Protein AF-A0A0S8JER6-F1 (afdb_monomer_lite)

Sequence (109 aa):
SGFDARCYGKIINLGSDRPVTVNHIAKLVLNAFDSDLKPINHPHRPFEVDVAYSDISRARSLLDFEPKADLETEVQKMVDWAKQKGPQELRHYPREDFEITKKVPKAWL

pLDDT: mean 90.84, std 7.04, range [62.94, 98.0]

Secondary structure (DSSP, 8-state):
----GGGTT-----S-SS---HHHHHHHHHHHTT----PPPPPPPTT--S------HHHHHHH-------HHHHHHHHHHHHHHH------PPPGGG-S--SS--GGG-

Foldseek 3Di:
DPDDPVCPPDDADDFAQDWDDPQVLVVLLCVLVVHPDDDDDDPDQPPDDRTDDDPHVVVCVRVVDDPPDDSSVVSNVVNVVDVVVDDDDDDQDPPVPDPDPPRPGPVND

Radius of gyration: 19.03 Å; chains: 1; bounding box: 42×25×49 Å

Structure (mmCIF, N/CA/C/O backbone):
data_AF-A0A0S8JER6-F1
#
_entry.id   AF-A0A0S8JER6-F1
#
loop_
_atom_site.group_PDB
_atom_site.id
_atom_site.type_symbol
_atom_site.label_atom_id
_atom_site.label_alt_id
_atom_site.label_comp_id
_atom_site.label_asym_id
_atom_site.label_entity_id
_atom_site.label_seq_id
_atom_site.pdbx_PDB_ins_code
_atom_site.Cartn_x
_atom_site.Cartn_y
_atom_site.Cartn_z
_atom_site.occupancy
_atom_site.B_iso_or_equiv
_atom_site.auth_seq_id
_atom_site.auth_comp_id
_atom_site.auth_asym_id
_atom_site.auth_atom_id
_atom_site.pdbx_PDB_model_num
ATOM 1 N N . SER A 1 1 ? 8.553 -14.143 -27.272 1.00 62.94 1 SER A N 1
ATOM 2 C CA . SER A 1 1 ? 9.496 -14.673 -26.263 1.00 62.94 1 SER A CA 1
ATOM 3 C C . SER A 1 1 ? 9.506 -13.720 -25.075 1.00 62.94 1 SER A C 1
ATOM 5 O O . SER A 1 1 ? 9.277 -12.539 -25.280 1.00 62.94 1 SER A O 1
ATOM 7 N N . GLY A 1 2 ? 9.721 -14.204 -23.847 1.00 79.44 2 GLY A N 1
ATOM 8 C CA . GLY A 1 2 ? 9.784 -13.360 -22.637 1.00 79.44 2 GLY A CA 1
ATOM 9 C C . GLY A 1 2 ? 11.173 -12.776 -22.331 1.00 79.44 2 GLY A C 1
ATOM 10 O O . GLY A 1 2 ? 11.394 -12.302 -21.225 1.00 79.44 2 GLY A O 1
ATOM 11 N N . PHE A 1 3 ? 12.120 -12.858 -23.273 1.00 87.00 3 PHE A N 1
ATOM 12 C CA . PHE A 1 3 ? 13.498 -12.395 -23.098 1.00 87.00 3 PHE A CA 1
ATOM 13 C C . PHE A 1 3 ? 13.740 -11.129 -23.917 1.00 87.00 3 PHE A C 1
ATOM 15 O O . PHE A 1 3 ? 13.604 -11.157 -25.140 1.00 87.00 3 PHE A O 1
ATOM 22 N N . ASP A 1 4 ? 14.148 -10.057 -23.239 1.00 91.69 4 ASP A N 1
ATOM 23 C CA . ASP A 1 4 ? 14.539 -8.787 -23.844 1.00 91.69 4 ASP A CA 1
ATOM 24 C C . ASP A 1 4 ? 15.921 -8.367 -23.322 1.00 91.69 4 ASP A C 1
ATOM 26 O O . ASP A 1 4 ? 16.111 -8.120 -22.128 1.00 91.69 4 ASP A O 1
ATOM 30 N N . ALA A 1 5 ? 16.900 -8.281 -24.225 1.00 94.88 5 ALA A N 1
ATOM 31 C CA . ALA A 1 5 ? 18.270 -7.897 -23.891 1.00 94.88 5 ALA A CA 1
ATOM 32 C C . ALA A 1 5 ? 18.365 -6.485 -23.282 1.00 94.88 5 ALA A C 1
ATOM 34 O O . ALA A 1 5 ? 19.270 -6.225 -22.490 1.00 94.88 5 ALA A O 1
ATOM 35 N N . ARG A 1 6 ? 17.417 -5.586 -23.588 1.00 94.81 6 ARG A N 1
ATOM 36 C CA . ARG A 1 6 ? 17.361 -4.223 -23.029 1.00 94.81 6 ARG A CA 1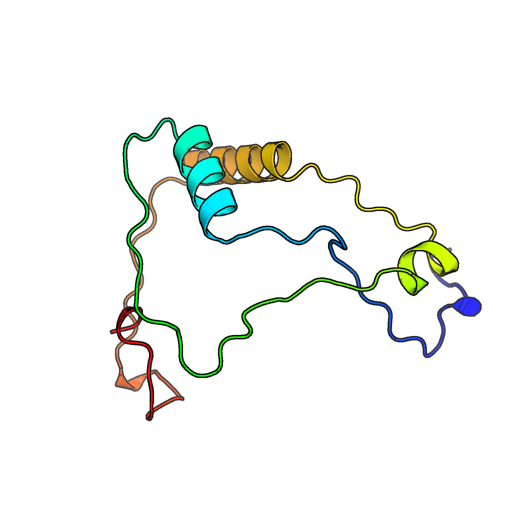
ATOM 37 C C . ARG A 1 6 ? 17.138 -4.231 -21.514 1.00 94.81 6 ARG A C 1
ATOM 39 O O . ARG A 1 6 ? 17.565 -3.305 -20.823 1.00 94.81 6 ARG A O 1
ATOM 46 N N . CYS A 1 7 ? 16.502 -5.281 -20.993 1.00 94.88 7 CYS A N 1
ATOM 47 C CA . CYS A 1 7 ? 16.204 -5.450 -19.572 1.00 94.88 7 CYS A CA 1
ATOM 48 C C . CYS A 1 7 ? 17.335 -6.135 -18.788 1.00 94.88 7 CYS A C 1
ATOM 50 O O . CYS A 1 7 ? 17.312 -6.121 -17.556 1.00 94.88 7 CYS A O 1
ATOM 52 N N . TYR A 1 8 ? 18.329 -6.726 -19.460 1.00 95.31 8 TYR A N 1
ATOM 53 C CA . TYR A 1 8 ? 19.390 -7.485 -18.797 1.00 95.31 8 TYR A CA 1
ATOM 54 C C . TYR A 1 8 ? 20.201 -6.608 -17.826 1.00 95.31 8 TYR A C 1
ATOM 56 O O . TYR A 1 8 ? 20.684 -5.530 -18.182 1.00 95.31 8 TYR A O 1
ATOM 64 N N . GLY A 1 9 ? 20.331 -7.064 -16.575 1.00 95.62 9 GLY A N 1
ATOM 65 C CA . GLY A 1 9 ? 21.058 -6.352 -15.516 1.00 95.62 9 GLY A CA 1
ATOM 66 C C . GLY A 1 9 ? 20.401 -5.051 -15.034 1.00 95.62 9 GLY A C 1
ATOM 67 O O . GLY A 1 9 ? 21.058 -4.248 -14.371 1.00 95.62 9 GLY A O 1
ATOM 68 N N . LYS A 1 10 ? 19.130 -4.795 -15.374 1.00 95.88 10 LYS A N 1
ATOM 69 C CA . LYS A 1 10 ? 18.404 -3.593 -14.940 1.00 95.88 10 LYS A CA 1
ATOM 70 C C . LYS A 1 10 ? 17.547 -3.877 -13.707 1.00 95.88 10 LYS A C 1
ATOM 72 O O . LYS A 1 10 ? 16.818 -4.859 -13.661 1.00 95.88 10 LYS A O 1
ATOM 77 N N . ILE A 1 11 ? 17.580 -2.962 -12.740 1.00 96.56 11 ILE A N 1
ATOM 78 C CA . ILE A 1 11 ? 16.624 -2.927 -11.622 1.00 96.56 11 ILE A CA 1
ATOM 79 C C . ILE A 1 11 ? 15.388 -2.169 -12.101 1.00 96.56 11 ILE A C 1
ATOM 81 O O . ILE A 1 11 ? 15.526 -1.033 -12.548 1.00 96.56 11 ILE A O 1
ATOM 85 N N . ILE A 1 12 ? 14.201 -2.763 -12.048 1.00 96.12 12 ILE A N 1
ATOM 86 C CA . ILE A 1 12 ? 12.967 -2.139 -12.541 1.00 96.12 12 ILE A CA 1
ATOM 87 C C . ILE A 1 12 ? 11.953 -2.120 -11.399 1.00 96.12 12 ILE A C 1
ATOM 89 O O . ILE A 1 12 ? 11.585 -3.174 -10.890 1.00 96.12 12 ILE A O 1
ATOM 93 N N . ASN A 1 13 ? 11.504 -0.928 -11.007 1.00 96.12 13 ASN A N 1
ATOM 94 C CA . ASN A 1 13 ? 10.430 -0.792 -10.030 1.00 96.12 13 ASN A CA 1
ATOM 95 C C . ASN A 1 13 ? 9.093 -1.105 -10.702 1.00 96.12 13 ASN A C 1
ATOM 97 O O . ASN A 1 13 ? 8.795 -0.567 -11.771 1.00 96.12 13 ASN A O 1
ATOM 101 N N . LEU A 1 14 ? 8.284 -1.937 -10.053 1.00 93.62 14 LEU A N 1
ATOM 102 C CA . LEU A 1 14 ? 6.906 -2.213 -10.437 1.00 93.62 14 LEU A CA 1
ATOM 103 C C . LEU A 1 14 ? 6.003 -1.746 -9.303 1.00 93.62 14 LEU A C 1
ATOM 105 O O . LEU A 1 14 ? 6.188 -2.141 -8.155 1.00 93.62 14 LEU A O 1
ATOM 109 N N . GLY A 1 15 ? 5.038 -0.899 -9.626 1.00 90.94 15 GLY A N 1
ATOM 110 C CA . GLY A 1 15 ? 4.158 -0.311 -8.634 1.00 90.94 15 GLY A CA 1
ATOM 111 C C . GLY A 1 15 ? 3.351 0.836 -9.216 1.00 90.94 15 GLY A C 1
ATOM 112 O O . GLY A 1 15 ? 3.267 1.002 -10.433 1.00 90.94 15 GLY A O 1
ATOM 113 N N . SER A 1 16 ? 2.768 1.622 -8.319 1.00 88.31 16 SER A N 1
ATOM 114 C CA . SER A 1 16 ? 2.051 2.848 -8.652 1.00 88.31 16 SER A CA 1
ATOM 115 C C . SER A 1 16 ? 2.972 4.057 -8.489 1.00 88.31 16 SER A C 1
ATOM 117 O O . SER A 1 16 ? 3.693 4.170 -7.492 1.00 88.31 16 SER A O 1
ATOM 119 N N . ASP A 1 17 ? 2.913 4.974 -9.449 1.00 89.38 17 ASP A N 1
ATOM 120 C CA . ASP A 1 17 ? 3.464 6.329 -9.351 1.00 89.38 17 ASP A CA 1
ATOM 121 C C . ASP A 1 17 ? 2.455 7.331 -8.765 1.00 89.38 17 ASP A C 1
ATOM 123 O O . ASP A 1 17 ? 2.772 8.506 -8.588 1.00 89.38 17 ASP A O 1
ATOM 127 N N . ARG A 1 18 ? 1.243 6.871 -8.430 1.00 90.31 18 ARG A N 1
ATOM 128 C CA . ARG A 1 18 ? 0.200 7.668 -7.781 1.00 90.31 18 ARG A CA 1
ATOM 129 C C . ARG A 1 18 ? 0.225 7.418 -6.272 1.00 90.31 18 ARG A C 1
ATOM 131 O O . ARG A 1 18 ? -0.178 6.331 -5.846 1.00 90.31 18 ARG A O 1
ATOM 138 N N . PRO A 1 19 ? 0.691 8.380 -5.457 1.00 91.75 19 PRO A N 1
ATOM 139 C CA . PRO A 1 19 ? 0.669 8.249 -4.007 1.00 91.75 19 PRO A CA 1
ATOM 140 C C . PRO A 1 19 ? -0.765 8.341 -3.475 1.00 91.75 19 PRO A C 1
ATOM 142 O O . PRO A 1 19 ? -1.562 9.161 -3.931 1.00 91.75 19 PRO A O 1
ATOM 145 N N . VAL A 1 20 ? -1.080 7.523 -2.471 1.00 94.19 20 VAL A N 1
ATOM 146 C CA . VAL A 1 20 ? -2.398 7.477 -1.826 1.00 94.19 20 VAL A CA 1
ATOM 147 C C . VAL A 1 20 ? -2.221 7.395 -0.315 1.00 94.19 20 VAL A C 1
ATOM 149 O O . VAL A 1 20 ? -1.332 6.711 0.182 1.00 94.19 20 VAL A O 1
ATOM 152 N N . THR A 1 21 ? -3.064 8.108 0.434 1.00 95.25 21 THR A N 1
ATOM 153 C CA . THR A 1 21 ? -2.991 8.111 1.902 1.00 95.25 21 THR A CA 1
ATOM 154 C C . THR A 1 21 ? -3.680 6.888 2.509 1.00 95.25 21 THR A C 1
ATOM 156 O O . THR A 1 21 ? -4.704 6.426 2.006 1.00 95.25 21 THR A O 1
ATOM 159 N N . VAL A 1 22 ? -3.194 6.430 3.667 1.00 94.62 22 VAL A N 1
ATOM 160 C CA . VAL A 1 22 ? -3.839 5.358 4.451 1.00 94.62 22 VAL A CA 1
ATOM 161 C C . VAL A 1 22 ? -5.293 5.708 4.799 1.00 94.62 22 VAL A C 1
ATOM 163 O O . VAL A 1 22 ? -6.170 4.855 4.720 1.00 94.62 22 VAL A O 1
ATOM 166 N N . ASN A 1 23 ? -5.581 6.980 5.100 1.00 95.44 23 ASN A N 1
ATOM 167 C CA . ASN A 1 23 ? -6.942 7.446 5.391 1.00 95.44 23 ASN A CA 1
ATOM 168 C C . ASN A 1 23 ? -7.888 7.328 4.193 1.00 95.44 23 ASN A C 1
ATOM 170 O O . ASN A 1 23 ? -9.075 7.064 4.376 1.00 95.44 23 ASN A O 1
ATOM 174 N N . HIS A 1 24 ? -7.390 7.548 2.975 1.00 96.00 24 HIS A N 1
ATOM 175 C CA . HIS A 1 24 ? -8.191 7.357 1.772 1.00 96.00 24 HIS A CA 1
ATOM 176 C C . HIS A 1 24 ? -8.496 5.870 1.560 1.00 96.00 24 HIS A C 1
ATOM 178 O O . HIS A 1 24 ? -9.661 5.518 1.409 1.00 96.00 24 HIS A O 1
ATOM 184 N N . ILE A 1 25 ? -7.490 4.995 1.677 1.00 96.38 25 ILE A N 1
ATOM 185 C CA . ILE A 1 25 ? -7.678 3.538 1.572 1.00 96.38 25 ILE A CA 1
ATOM 186 C C . ILE A 1 25 ? -8.675 3.036 2.627 1.00 96.38 25 ILE A C 1
ATOM 188 O O . ILE A 1 25 ? -9.591 2.290 2.296 1.00 96.38 25 ILE A O 1
ATOM 192 N N . ALA A 1 26 ? -8.557 3.488 3.879 1.00 97.06 26 ALA A N 1
ATOM 193 C CA . ALA A 1 26 ? -9.479 3.103 4.947 1.00 97.06 26 ALA A CA 1
ATOM 194 C C . ALA A 1 26 ? -10.936 3.478 4.621 1.00 97.06 26 ALA A C 1
ATOM 196 O O . ALA A 1 26 ? -11.837 2.672 4.838 1.00 97.06 26 ALA A O 1
ATOM 197 N N . LYS A 1 27 ? -11.171 4.667 4.047 1.00 96.88 27 LYS A N 1
ATOM 198 C CA . LYS A 1 27 ? -12.505 5.082 3.581 1.00 96.88 27 LYS A CA 1
ATOM 199 C C . LYS A 1 27 ? -13.015 4.210 2.433 1.00 96.88 27 LYS A C 1
ATOM 201 O O . LYS A 1 27 ? -14.175 3.822 2.464 1.00 96.88 27 LYS A O 1
ATOM 206 N N . LEU A 1 28 ? -12.167 3.884 1.452 1.00 97.44 28 LEU A N 1
ATOM 207 C CA . LEU A 1 28 ? -12.552 3.003 0.343 1.00 97.44 28 LEU A CA 1
ATOM 208 C C . LEU A 1 28 ? -12.999 1.628 0.846 1.00 97.44 28 LEU A C 1
ATOM 210 O O . LEU A 1 28 ? -14.033 1.126 0.416 1.00 97.44 28 LEU A O 1
ATOM 214 N N . VAL A 1 29 ? -12.260 1.054 1.797 1.00 97.81 29 VAL A N 1
ATOM 215 C CA . VAL A 1 29 ? -12.602 -0.239 2.402 1.00 97.81 29 VAL A CA 1
ATOM 216 C C . VAL A 1 29 ? -13.925 -0.160 3.167 1.00 97.81 29 VAL A C 1
ATOM 218 O O . VAL A 1 29 ? -14.787 -1.008 2.958 1.00 97.81 29 VAL A O 1
ATOM 221 N N . LEU A 1 30 ? -14.121 0.858 4.014 1.00 97.56 30 LEU A N 1
ATOM 222 C CA . LEU A 1 30 ? -15.373 1.046 4.761 1.00 97.56 30 LEU A CA 1
ATOM 223 C C . LEU A 1 30 ? -16.583 1.173 3.829 1.00 97.56 30 LEU A C 1
ATOM 225 O O . LEU A 1 30 ? -17.588 0.497 4.041 1.00 97.56 30 LEU A O 1
ATOM 229 N N . ASN A 1 31 ? -16.451 1.963 2.762 1.00 96.94 31 ASN A N 1
ATOM 230 C CA . ASN A 1 31 ? -17.501 2.132 1.760 1.00 96.94 31 ASN A CA 1
ATOM 231 C C . ASN A 1 31 ? -17.804 0.815 1.025 1.00 96.94 31 ASN A C 1
ATOM 233 O O . ASN A 1 31 ? -18.965 0.456 0.869 1.00 96.94 31 ASN A O 1
ATOM 237 N N . ALA A 1 32 ? -16.780 0.062 0.609 1.00 97.25 32 ALA A N 1
ATOM 238 C CA . ALA A 1 32 ? -16.950 -1.219 -0.088 1.00 97.25 32 ALA A CA 1
ATOM 239 C C . ALA A 1 32 ? -17.607 -2.308 0.791 1.00 97.25 32 ALA A C 1
ATOM 241 O O . ALA A 1 32 ? -18.250 -3.244 0.291 1.00 97.25 32 ALA A O 1
ATOM 242 N N . PHE A 1 33 ? -17.459 -2.197 2.114 1.00 96.88 33 PHE A N 1
ATOM 243 C CA . PHE A 1 33 ? -18.150 -3.034 3.095 1.00 96.88 33 PHE A CA 1
ATOM 244 C C . PHE A 1 33 ? -19.526 -2.505 3.520 1.00 96.88 33 PHE A C 1
ATOM 246 O O . PHE A 1 33 ? -20.198 -3.225 4.252 1.00 96.88 33 PHE A O 1
ATOM 253 N N . ASP A 1 34 ? -19.948 -1.326 3.054 1.00 96.12 34 ASP A N 1
ATOM 254 C CA . ASP A 1 34 ? -21.164 -0.638 3.512 1.00 96.12 34 ASP A CA 1
ATOM 255 C C . ASP A 1 34 ? -21.181 -0.472 5.045 1.00 96.12 34 ASP A C 1
ATOM 257 O O . ASP A 1 34 ? -22.093 -0.899 5.751 1.00 96.12 34 ASP A O 1
ATOM 261 N N . SER A 1 35 ? -20.076 0.053 5.587 1.00 96.31 35 SER A N 1
ATOM 262 C CA . SER A 1 35 ? -19.827 0.137 7.025 1.00 96.31 35 SER A CA 1
ATOM 263 C C . SER A 1 35 ? -19.746 1.579 7.520 1.00 96.31 35 SER A C 1
ATOM 265 O O . SER A 1 35 ? -18.931 2.362 7.036 1.00 96.31 35 SER A O 1
ATOM 267 N N . ASP A 1 36 ? -20.489 1.886 8.587 1.00 96.00 36 ASP A N 1
ATOM 268 C CA . ASP A 1 36 ? -20.445 3.181 9.288 1.00 96.00 36 ASP A CA 1
ATOM 269 C C . ASP A 1 36 ? -19.322 3.286 10.342 1.00 96.00 36 ASP A C 1
ATOM 271 O O . ASP A 1 36 ? -19.269 4.227 11.145 1.00 96.00 36 ASP A O 1
ATOM 275 N N . LEU A 1 37 ? -18.415 2.305 10.386 1.00 96.56 37 LEU A N 1
ATOM 276 C CA . LEU A 1 37 ? -17.267 2.336 11.288 1.00 96.56 37 LEU A CA 1
ATOM 277 C C . LEU A 1 37 ? -16.311 3.483 10.936 1.00 96.56 37 LEU A C 1
ATOM 279 O O . LEU A 1 37 ? -16.286 4.012 9.826 1.00 96.56 37 LEU A O 1
ATOM 283 N N . LYS A 1 38 ? -15.484 3.872 11.909 1.00 95.00 38 LYS A N 1
ATOM 284 C CA . LYS A 1 38 ? -14.496 4.943 11.742 1.00 95.00 38 LYS A CA 1
ATOM 285 C C . LYS A 1 38 ? -13.082 4.398 11.918 1.00 95.00 38 LYS A C 1
ATOM 287 O O . LYS A 1 38 ? -12.863 3.621 12.849 1.00 95.00 38 LYS A O 1
ATOM 292 N N . PRO A 1 39 ? -12.111 4.823 11.086 1.00 94.12 39 PRO A N 1
ATOM 293 C CA . PRO A 1 39 ? -10.715 4.460 11.289 1.00 94.12 39 PRO A CA 1
ATOM 294 C C . PRO A 1 39 ? -10.230 4.932 12.664 1.00 94.12 39 PRO A C 1
ATOM 296 O O . PRO A 1 39 ? -10.479 6.075 13.057 1.00 94.12 39 PRO A O 1
ATOM 299 N N . ILE A 1 40 ? -9.523 4.062 13.383 1.00 92.25 40 ILE A N 1
ATOM 300 C CA . ILE A 1 40 ? -8.873 4.399 14.651 1.00 92.25 40 ILE A CA 1
ATOM 301 C C . ILE A 1 40 ? -7.403 4.700 14.362 1.00 92.25 40 ILE A C 1
ATOM 303 O O . ILE A 1 40 ? -6.675 3.861 13.833 1.00 92.25 40 ILE A O 1
ATOM 307 N N . ASN A 1 41 ? -6.958 5.905 14.718 1.00 90.75 41 ASN A N 1
ATOM 308 C CA . ASN A 1 41 ? -5.566 6.305 14.544 1.00 90.75 41 ASN A CA 1
ATOM 309 C C . ASN A 1 41 ? -4.713 5.782 15.699 1.00 90.75 41 ASN A C 1
ATOM 311 O O . ASN A 1 41 ? -4.940 6.123 16.861 1.00 90.75 41 ASN A O 1
ATOM 315 N N . HIS A 1 42 ? -3.694 4.998 15.364 1.00 88.25 42 HIS A N 1
ATOM 316 C CA . HIS A 1 42 ? -2.672 4.562 16.307 1.00 88.25 42 HIS A CA 1
ATOM 317 C C . HIS A 1 42 ? -1.443 5.483 16.260 1.00 88.25 42 HIS A C 1
ATOM 319 O O . HIS A 1 42 ? -1.233 6.181 15.265 1.00 88.25 42 HIS A O 1
ATOM 325 N N . PRO A 1 43 ? -0.607 5.491 17.317 1.00 88.06 43 PRO A N 1
ATOM 326 C CA . PRO A 1 43 ? 0.679 6.175 17.281 1.00 88.06 43 PRO A CA 1
ATOM 327 C C . PRO A 1 43 ? 1.539 5.711 16.101 1.00 88.06 43 PRO A C 1
ATOM 329 O O . PRO A 1 43 ? 1.469 4.549 15.695 1.00 88.06 43 PRO A O 1
ATOM 332 N N . HIS A 1 44 ? 2.381 6.615 15.596 1.00 86.81 44 HIS A N 1
ATOM 333 C CA . HIS A 1 44 ? 3.320 6.329 14.509 1.00 86.81 44 HIS A CA 1
ATOM 334 C C . HIS A 1 44 ? 4.176 5.094 14.824 1.00 86.81 44 HIS A C 1
ATOM 336 O O . HIS A 1 44 ? 4.650 4.921 15.955 1.00 86.81 44 HIS A O 1
ATOM 342 N N . ARG A 1 45 ? 4.339 4.208 13.833 1.00 86.94 45 ARG A N 1
ATOM 343 C CA . ARG A 1 45 ? 5.137 2.990 13.995 1.00 86.94 45 ARG A CA 1
ATOM 344 C C . ARG A 1 45 ? 6.624 3.352 13.922 1.00 86.94 45 ARG A C 1
ATOM 346 O O . ARG A 1 45 ? 7.040 4.001 12.966 1.00 86.94 45 ARG A O 1
ATOM 353 N N . PRO A 1 46 ? 7.451 2.925 14.894 1.00 85.81 46 PRO A N 1
ATOM 354 C CA . PRO A 1 46 ? 8.883 3.188 14.847 1.00 85.81 46 PRO A CA 1
ATOM 355 C C . PRO A 1 46 ? 9.490 2.726 13.520 1.00 85.81 46 PRO A C 1
ATOM 357 O O . PRO A 1 46 ? 9.284 1.582 13.127 1.00 85.81 46 PRO A O 1
ATOM 360 N N . PHE A 1 47 ? 10.269 3.604 12.883 1.00 85.69 47 PHE A N 1
ATOM 361 C CA . PHE A 1 47 ? 10.965 3.349 11.612 1.00 85.69 47 PHE A CA 1
ATOM 362 C C . PHE A 1 47 ? 10.063 3.185 10.376 1.00 85.69 47 PHE A C 1
ATOM 364 O O . PHE A 1 47 ? 10.541 2.731 9.340 1.00 85.69 47 PHE A O 1
ATOM 371 N N . GLU A 1 48 ? 8.790 3.578 10.457 1.00 88.69 48 GLU A N 1
ATOM 372 C CA . GLU A 1 48 ? 7.911 3.600 9.287 1.00 88.69 48 GLU A CA 1
ATOM 373 C C . GLU A 1 48 ? 8.295 4.723 8.314 1.00 88.69 48 GLU A C 1
ATOM 375 O O . GLU A 1 48 ? 8.642 5.830 8.731 1.00 88.69 48 GLU A O 1
ATOM 380 N N . VAL A 1 49 ? 8.205 4.438 7.015 1.00 90.19 49 VAL A N 1
ATOM 381 C CA . VAL A 1 49 ? 8.363 5.432 5.949 1.00 90.19 49 VAL A CA 1
ATOM 382 C C . VAL A 1 49 ? 7.019 6.117 5.703 1.00 90.19 49 VAL A C 1
ATOM 384 O O . VAL A 1 49 ? 6.031 5.448 5.415 1.00 90.19 49 VAL A O 1
ATOM 387 N N . ASP A 1 50 ? 6.985 7.448 5.763 1.00 89.31 50 ASP A N 1
ATOM 388 C CA . ASP A 1 50 ? 5.733 8.206 5.616 1.00 89.31 50 ASP A CA 1
ATOM 389 C C . ASP A 1 50 ? 5.230 8.276 4.165 1.00 89.31 50 ASP A C 1
ATOM 391 O O . ASP A 1 50 ? 4.024 8.301 3.916 1.00 89.31 50 ASP A O 1
ATOM 395 N N . VAL A 1 51 ? 6.148 8.324 3.194 1.00 90.94 51 VAL A N 1
ATOM 396 C CA . VAL A 1 51 ? 5.830 8.449 1.766 1.00 90.94 51 VAL A CA 1
ATOM 397 C C . VAL A 1 51 ? 6.612 7.412 0.975 1.00 90.94 51 VAL A C 1
ATOM 399 O O . VAL A 1 51 ? 7.838 7.467 0.901 1.00 90.94 51 VAL A O 1
ATOM 402 N N . ALA A 1 52 ? 5.887 6.494 0.341 1.00 90.06 52 ALA A N 1
ATOM 403 C CA . ALA A 1 52 ? 6.444 5.486 -0.547 1.00 90.06 52 ALA A CA 1
ATOM 404 C C . ALA A 1 52 ? 5.625 5.428 -1.843 1.00 90.06 52 ALA A C 1
ATOM 406 O O . ALA A 1 52 ? 4.429 5.147 -1.824 1.00 90.06 52 ALA A O 1
ATOM 407 N N . TYR A 1 53 ? 6.274 5.703 -2.971 1.00 91.38 53 TYR A N 1
ATOM 408 C CA . TYR A 1 53 ? 5.731 5.513 -4.316 1.00 91.38 53 TYR A CA 1
ATOM 409 C C . TYR A 1 53 ? 6.856 5.070 -5.255 1.00 91.38 53 TYR A C 1
ATOM 411 O O . TYR A 1 53 ? 8.038 5.221 -4.940 1.00 91.38 53 TYR A O 1
ATOM 419 N N . SER A 1 54 ? 6.496 4.480 -6.392 1.00 92.81 54 SER A N 1
ATOM 420 C CA . SER A 1 54 ? 7.471 3.936 -7.339 1.00 92.81 54 SER A CA 1
ATOM 421 C C . SER A 1 54 ? 7.763 4.930 -8.458 1.00 92.81 54 SER A C 1
ATOM 423 O O . SER A 1 54 ? 6.848 5.353 -9.158 1.00 92.81 54 SER A O 1
ATOM 425 N N . ASP A 1 55 ? 9.039 5.240 -8.700 1.00 95.06 55 ASP A N 1
ATOM 426 C CA . ASP A 1 55 ? 9.449 5.740 -10.017 1.00 95.06 55 ASP A CA 1
ATOM 427 C C . ASP A 1 55 ? 9.429 4.570 -11.007 1.00 95.06 55 ASP A C 1
ATOM 429 O O . ASP A 1 55 ? 10.262 3.661 -10.930 1.00 95.06 55 ASP A O 1
ATOM 433 N N . ILE A 1 56 ? 8.460 4.604 -11.922 1.00 96.06 56 ILE A N 1
ATOM 434 C CA . ILE A 1 56 ? 8.215 3.574 -12.939 1.00 96.06 56 ILE A CA 1
ATOM 435 C C . ILE A 1 56 ? 8.672 3.989 -14.346 1.00 96.06 56 ILE A C 1
ATOM 437 O O . ILE A 1 56 ? 8.332 3.323 -15.324 1.00 96.06 56 ILE A O 1
ATOM 441 N N . SER A 1 57 ? 9.473 5.051 -14.481 1.00 96.19 57 SER A N 1
ATOM 442 C CA . SER A 1 57 ? 10.011 5.518 -15.773 1.00 96.19 57 SER A CA 1
ATOM 443 C C . SER A 1 57 ? 10.716 4.405 -16.560 1.00 96.19 57 SER A C 1
ATOM 445 O O . SER A 1 57 ? 10.549 4.260 -17.776 1.00 96.19 57 SER A O 1
ATOM 447 N N . ARG A 1 58 ? 11.467 3.551 -15.858 1.00 96.06 58 ARG A N 1
ATOM 448 C CA . ARG A 1 58 ? 12.154 2.404 -16.461 1.00 96.06 58 ARG A CA 1
ATOM 449 C C . ARG A 1 58 ? 11.197 1.284 -16.871 1.00 96.06 58 ARG A C 1
ATOM 451 O O . ARG A 1 58 ? 11.423 0.654 -17.897 1.00 96.06 58 ARG A O 1
ATOM 458 N N . ALA A 1 59 ? 10.137 1.044 -16.102 1.00 96.44 59 ALA A N 1
ATOM 459 C CA . ALA A 1 59 ? 9.127 0.049 -16.457 1.00 96.44 59 ALA A CA 1
ATOM 460 C C . ALA A 1 59 ? 8.352 0.485 -17.710 1.00 96.44 59 ALA A C 1
ATOM 462 O O . ALA A 1 59 ? 8.213 -0.304 -18.640 1.00 96.44 59 ALA A O 1
ATOM 463 N N . ARG A 1 60 ? 7.949 1.761 -17.781 1.00 95.81 60 ARG A N 1
ATOM 464 C CA . ARG A 1 60 ? 7.310 2.352 -18.968 1.00 95.81 60 ARG A CA 1
ATOM 465 C C . ARG A 1 60 ? 8.181 2.221 -20.216 1.00 95.81 60 ARG A C 1
ATOM 467 O O . ARG A 1 60 ? 7.706 1.776 -21.246 1.00 95.81 60 ARG A O 1
ATOM 474 N N . SER A 1 61 ? 9.461 2.578 -20.116 1.00 95.88 61 SER A N 1
ATOM 475 C CA . SER A 1 61 ? 10.363 2.603 -21.279 1.00 95.88 61 SER A CA 1
ATOM 476 C C . SER A 1 61 ? 10.845 1.230 -21.752 1.00 95.88 61 SER A C 1
ATOM 478 O O . SER A 1 61 ? 11.087 1.057 -22.944 1.00 95.88 61 SER A O 1
ATOM 480 N N . LEU A 1 62 ? 11.049 0.272 -20.841 1.00 96.12 62 LEU A N 1
ATOM 481 C CA . LEU A 1 62 ? 11.608 -1.037 -21.197 1.00 96.12 62 LEU A CA 1
ATOM 482 C C . LEU A 1 62 ? 10.548 -2.118 -21.397 1.00 96.12 62 LEU A C 1
ATOM 484 O O . LEU A 1 62 ? 10.785 -3.043 -22.167 1.00 96.12 62 LEU A O 1
ATOM 488 N N . LEU A 1 63 ? 9.421 -2.026 -20.689 1.00 94.25 63 LEU A N 1
ATOM 489 C CA . LEU A 1 63 ? 8.397 -3.073 -20.647 1.00 94.25 63 LEU A CA 1
ATOM 490 C C . LEU A 1 63 ? 7.057 -2.625 -21.241 1.00 94.25 63 LEU A C 1
ATOM 492 O O . LEU A 1 63 ? 6.103 -3.398 -21.182 1.00 94.25 63 LEU A O 1
ATOM 496 N N . ASP A 1 64 ? 6.957 -1.381 -21.724 1.00 93.94 64 ASP A N 1
ATOM 497 C CA . ASP A 1 64 ? 5.688 -0.741 -22.101 1.00 93.94 64 ASP A CA 1
ATOM 498 C C . ASP A 1 64 ? 4.623 -0.877 -20.988 1.00 93.94 64 ASP A C 1
ATOM 500 O O . ASP A 1 64 ? 3.424 -1.037 -21.230 1.00 93.94 64 ASP A O 1
ATOM 504 N N . PHE A 1 65 ? 5.085 -0.867 -19.731 1.00 94.38 65 PHE A N 1
ATOM 505 C CA . PHE A 1 65 ? 4.245 -1.048 -18.554 1.00 94.38 65 PHE A CA 1
ATOM 506 C C . PHE A 1 65 ? 3.502 0.243 -18.219 1.00 94.38 65 PHE A C 1
ATOM 508 O O . PHE A 1 65 ? 4.124 1.288 -18.056 1.00 94.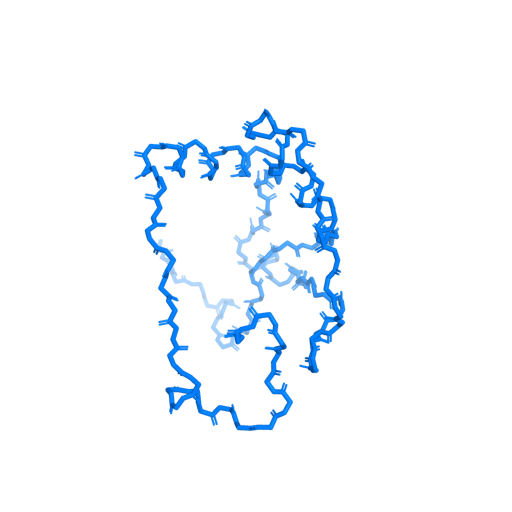38 65 PHE A O 1
ATOM 515 N N . GLU A 1 66 ? 2.194 0.136 -17.999 1.00 93.38 66 GLU A N 1
ATOM 516 C CA . GLU A 1 66 ? 1.373 1.195 -17.415 1.00 93.38 66 GLU A CA 1
ATOM 517 C C . GLU A 1 66 ? 0.457 0.584 -16.342 1.00 93.38 66 GLU A C 1
ATOM 519 O O . GLU A 1 66 ? -0.178 -0.446 -16.612 1.00 93.38 66 GLU A O 1
ATOM 524 N N . PRO A 1 67 ? 0.350 1.179 -15.138 1.00 90.50 67 PRO A N 1
ATOM 525 C CA . PRO A 1 67 ? -0.656 0.790 -14.161 1.00 90.50 67 PRO A CA 1
ATOM 526 C C . PRO A 1 67 ? -2.065 0.978 -14.739 1.00 90.50 67 PRO A C 1
ATOM 528 O O . PRO A 1 67 ? -2.504 2.091 -15.010 1.00 90.50 67 PRO A O 1
ATOM 531 N N . LYS A 1 68 ? -2.785 -0.129 -14.930 1.00 88.81 68 LYS A N 1
ATOM 532 C CA . LYS A 1 68 ? -4.179 -0.129 -15.422 1.00 88.81 68 LYS A CA 1
ATOM 533 C C . LYS A 1 68 ? -5.209 -0.310 -14.310 1.00 88.81 68 LYS A C 1
ATOM 535 O O . LYS A 1 68 ? -6.404 -0.213 -14.562 1.00 88.81 68 LYS A O 1
ATOM 540 N N . ALA A 1 69 ? -4.736 -0.633 -13.111 1.00 86.56 69 ALA A N 1
ATOM 541 C CA . ALA A 1 69 ? -5.561 -0.862 -11.942 1.00 86.56 69 ALA A CA 1
ATOM 542 C C . ALA A 1 69 ? -6.066 0.473 -11.384 1.00 86.56 69 ALA A C 1
ATOM 544 O O . ALA A 1 69 ? -5.273 1.340 -11.019 1.00 86.56 69 ALA A O 1
ATOM 545 N N . ASP A 1 70 ? -7.385 0.603 -11.316 1.00 90.94 70 ASP A N 1
ATOM 546 C CA . ASP A 1 70 ? -8.074 1.662 -10.589 1.00 90.94 70 ASP A CA 1
ATOM 547 C C . ASP A 1 70 ? -8.220 1.240 -9.122 1.00 90.94 70 ASP A C 1
ATOM 549 O O . ASP A 1 70 ? -8.664 0.124 -8.843 1.00 90.94 70 ASP A O 1
ATOM 553 N N . LEU A 1 71 ? -7.787 2.085 -8.183 1.00 93.88 71 LEU A N 1
ATOM 554 C CA . LEU A 1 71 ? -7.655 1.683 -6.781 1.00 93.88 71 LEU A CA 1
ATOM 555 C C . LEU A 1 71 ? -9.010 1.287 -6.186 1.00 93.88 71 LEU A C 1
ATOM 557 O O . LEU A 1 71 ? -9.112 0.255 -5.530 1.00 93.88 71 LEU A O 1
ATOM 561 N N . GLU A 1 72 ? -10.037 2.087 -6.434 1.00 94.81 72 GLU A N 1
ATOM 562 C CA . GLU A 1 72 ? -11.410 1.878 -5.996 1.00 94.81 72 GLU A CA 1
ATOM 563 C C . GLU A 1 72 ? -11.947 0.539 -6.509 1.00 94.81 72 GLU A C 1
ATOM 565 O O . GLU A 1 72 ? -12.460 -0.275 -5.734 1.00 94.81 72 GLU A O 1
ATOM 570 N N . THR A 1 73 ? -11.752 0.274 -7.801 1.00 95.12 73 THR A N 1
ATOM 571 C CA . THR A 1 73 ? -12.145 -0.984 -8.442 1.00 95.12 73 THR A CA 1
ATOM 572 C C . THR A 1 73 ? -11.414 -2.191 -7.845 1.00 95.12 73 THR A C 1
ATOM 574 O O . THR A 1 73 ? -12.036 -3.219 -7.567 1.00 95.12 73 THR A O 1
ATOM 577 N N . GLU A 1 74 ? -10.099 -2.102 -7.632 1.00 95.81 74 GLU A N 1
ATOM 578 C CA . GLU A 1 74 ? -9.324 -3.214 -7.070 1.00 95.81 74 GLU A CA 1
ATOM 579 C C . GLU A 1 74 ? -9.619 -3.449 -5.580 1.00 95.81 74 GLU A C 1
ATOM 581 O O . GLU A 1 74 ? -9.674 -4.602 -5.142 1.00 95.81 74 GLU A O 1
ATOM 586 N N . VAL A 1 75 ? -9.880 -2.391 -4.802 1.00 97.62 75 VAL A N 1
ATOM 587 C CA . VAL A 1 75 ? -10.341 -2.515 -3.409 1.00 97.62 75 VAL A CA 1
ATOM 588 C C . VAL A 1 75 ? -11.680 -3.246 -3.360 1.00 97.62 75 VAL A C 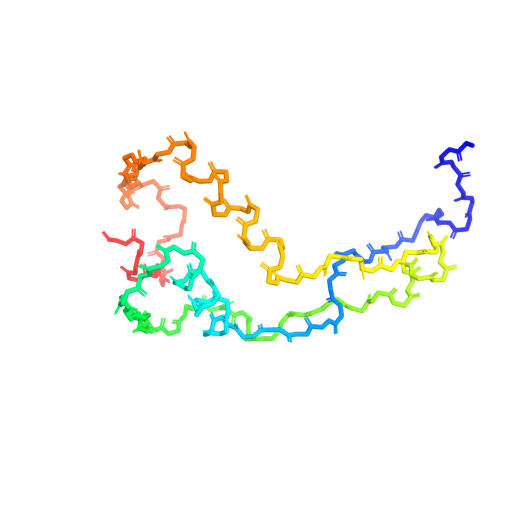1
ATOM 590 O O . VAL A 1 75 ? -11.820 -4.173 -2.563 1.00 97.62 75 VAL A O 1
ATOM 593 N N . GLN A 1 76 ? -12.633 -2.910 -4.238 1.00 97.44 76 GLN A N 1
ATOM 594 C CA . GLN A 1 76 ? -13.922 -3.605 -4.288 1.00 97.44 76 GLN A CA 1
ATOM 595 C C . GLN A 1 76 ? -13.747 -5.106 -4.555 1.00 97.44 76 GLN A C 1
ATOM 597 O O . GLN A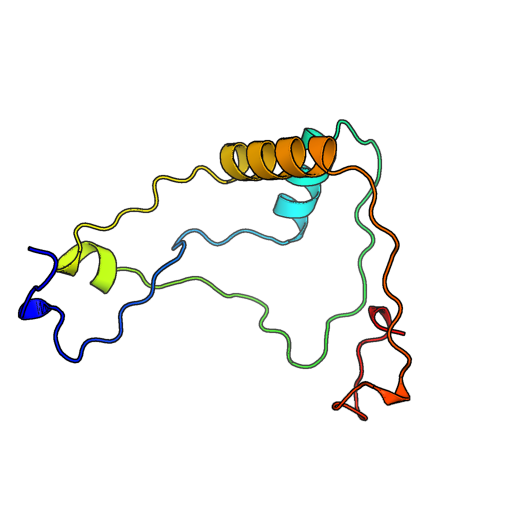 1 76 ? -14.295 -5.925 -3.820 1.00 97.44 76 GLN A O 1
ATOM 602 N N . LYS A 1 77 ? -12.910 -5.486 -5.531 1.00 97.50 77 LYS A N 1
ATOM 603 C CA . LYS A 1 77 ? -12.612 -6.903 -5.817 1.00 97.50 77 LYS A CA 1
ATOM 604 C C . LYS A 1 77 ? -12.027 -7.630 -4.605 1.00 97.50 77 LYS A C 1
ATOM 606 O O . LYS A 1 77 ? -12.372 -8.784 -4.347 1.00 97.50 77 LYS A O 1
ATOM 611 N N . MET A 1 78 ? -11.140 -6.969 -3.859 1.00 97.38 78 MET A N 1
ATOM 612 C CA . MET A 1 78 ? -10.541 -7.540 -2.653 1.00 97.38 78 MET A CA 1
ATOM 613 C C . MET A 1 78 ? -11.575 -7.721 -1.536 1.00 97.38 78 MET A C 1
ATOM 615 O O . MET A 1 78 ? -11.569 -8.750 -0.860 1.00 97.38 78 MET A O 1
ATOM 619 N N . VAL A 1 79 ? -12.489 -6.763 -1.372 1.00 97.62 79 VAL A N 1
ATOM 620 C CA . VAL A 1 79 ? -13.603 -6.860 -0.421 1.00 97.62 79 VAL A CA 1
ATOM 621 C C . VAL A 1 79 ? -14.568 -7.979 -0.804 1.00 97.62 79 VAL A C 1
ATOM 623 O O . VAL A 1 79 ? -14.957 -8.761 0.062 1.00 97.62 79 VAL A O 1
ATOM 626 N N . ASP A 1 80 ? -14.908 -8.119 -2.083 1.00 97.69 80 ASP A N 1
ATOM 627 C CA . ASP A 1 80 ? -15.785 -9.189 -2.567 1.00 97.69 80 ASP A CA 1
ATOM 628 C C . ASP A 1 80 ? -15.169 -10.570 -2.314 1.00 97.69 80 ASP A C 1
ATOM 630 O O . ASP A 1 80 ? -15.843 -11.486 -1.835 1.00 97.69 80 ASP A O 1
ATOM 634 N N . TRP A 1 81 ? -13.864 -10.711 -2.556 1.00 98.00 81 TRP A N 1
ATOM 635 C CA . TRP A 1 81 ? -13.119 -11.916 -2.199 1.00 98.00 81 TRP A CA 1
ATOM 636 C C . TRP A 1 81 ? -13.119 -12.170 -0.682 1.00 98.00 81 TRP A C 1
ATOM 638 O O . TRP A 1 81 ? -13.366 -13.296 -0.245 1.00 98.00 81 TRP A O 1
ATOM 648 N N . ALA A 1 82 ? -12.892 -11.139 0.137 1.00 97.06 82 ALA A N 1
ATOM 649 C CA . ALA A 1 82 ? -12.888 -11.268 1.594 1.00 97.06 82 ALA A CA 1
ATOM 650 C C . ALA A 1 82 ? -14.268 -11.682 2.137 1.00 97.06 82 ALA A C 1
ATOM 652 O O . ALA A 1 82 ? -14.352 -12.553 3.004 1.00 97.06 82 ALA A O 1
ATOM 653 N N . LYS A 1 83 ? -15.357 -11.135 1.576 1.00 96.12 83 LYS A N 1
ATOM 654 C CA . LYS A 1 83 ? -16.743 -11.527 1.887 1.00 96.12 83 LYS A CA 1
ATOM 655 C C . LYS A 1 83 ? -16.995 -13.009 1.592 1.00 96.12 83 LYS A C 1
ATOM 657 O O . LYS A 1 83 ? -17.635 -13.678 2.396 1.00 96.12 83 LYS A O 1
ATOM 662 N N . GLN A 1 84 ? -16.455 -13.539 0.490 1.00 97.44 84 GLN A N 1
ATOM 663 C CA . GLN A 1 84 ? -16.555 -14.970 0.162 1.00 97.44 84 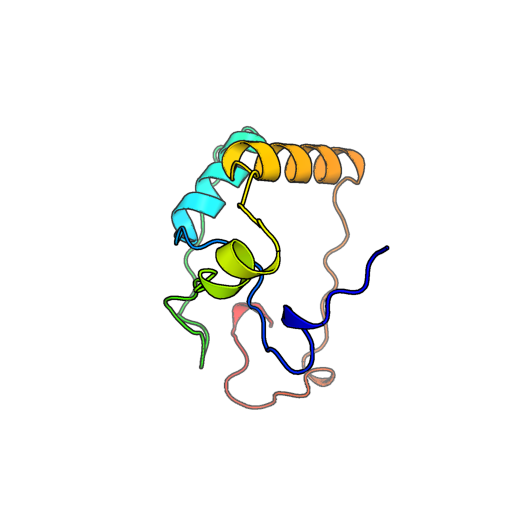GLN A CA 1
ATOM 664 C C . GLN A 1 84 ? -15.767 -15.858 1.132 1.00 97.44 84 GLN A C 1
ATOM 666 O O . GLN A 1 84 ? -16.192 -16.973 1.428 1.00 97.44 84 GLN A O 1
ATOM 671 N N . LYS A 1 85 ? -14.611 -15.389 1.614 1.00 96.88 85 LYS A N 1
ATOM 672 C CA . LYS A 1 85 ? -13.800 -16.119 2.600 1.00 96.88 85 LYS A CA 1
ATOM 673 C C . LYS A 1 85 ? -14.419 -16.117 3.996 1.00 96.88 85 LYS A C 1
ATOM 675 O O . LYS A 1 85 ? -14.233 -17.085 4.729 1.00 96.88 85 LYS A O 1
ATOM 680 N N . GLY A 1 86 ? -15.152 -15.062 4.342 1.00 95.19 86 GLY A N 1
ATOM 681 C CA . GLY A 1 86 ? -15.739 -14.882 5.663 1.00 95.19 86 GLY A CA 1
ATOM 682 C C . GLY A 1 86 ? -14.709 -14.480 6.729 1.00 95.19 86 GLY A C 1
ATOM 683 O O . GLY A 1 86 ? -13.503 -14.417 6.456 1.00 95.19 86 GLY A O 1
ATOM 684 N N . PRO A 1 87 ? -15.173 -14.184 7.956 1.00 93.44 87 PRO A N 1
ATOM 685 C CA . PRO A 1 87 ? -14.301 -13.794 9.056 1.00 93.44 87 PRO A CA 1
ATOM 686 C C . PRO A 1 87 ? -13.291 -14.903 9.368 1.00 93.44 87 PRO A C 1
ATOM 688 O O . PRO A 1 87 ? -13.633 -16.083 9.383 1.00 93.44 87 PRO A O 1
ATOM 691 N N . GLN A 1 88 ? -12.044 -14.510 9.609 1.00 91.81 88 GLN A N 1
ATOM 692 C CA . GLN A 1 88 ? -10.971 -15.412 10.024 1.00 91.81 88 GLN A CA 1
ATOM 693 C C . GLN A 1 88 ? -10.685 -15.191 11.507 1.00 91.81 88 GLN A C 1
ATOM 695 O O . GLN A 1 88 ? -10.787 -14.060 11.989 1.00 91.81 88 GLN A O 1
ATOM 700 N N . GLU A 1 89 ? -10.303 -16.244 12.228 1.00 89.38 89 GLU A N 1
ATOM 701 C CA . GLU A 1 89 ? -9.837 -16.070 13.602 1.00 89.38 89 GLU A CA 1
ATOM 702 C C . GLU A 1 89 ? -8.549 -15.243 13.624 1.00 89.38 89 GLU A C 1
ATOM 704 O O . GLU A 1 89 ? -7.609 -15.485 12.859 1.00 89.38 89 GLU A O 1
ATOM 709 N N . LEU A 1 90 ? -8.511 -14.244 14.507 1.00 83.06 90 LEU A N 1
ATOM 710 C CA . LEU A 1 90 ? -7.324 -13.430 14.718 1.00 83.06 90 LEU A CA 1
ATOM 711 C C . LEU A 1 90 ? -6.231 -14.297 15.337 1.00 83.06 90 LEU A C 1
ATOM 713 O O . LEU A 1 90 ? -6.340 -14.757 16.474 1.00 83.06 90 LEU A O 1
ATOM 717 N N . ARG A 1 91 ? -5.143 -14.496 14.593 1.00 79.38 91 ARG A N 1
ATOM 718 C CA . ARG A 1 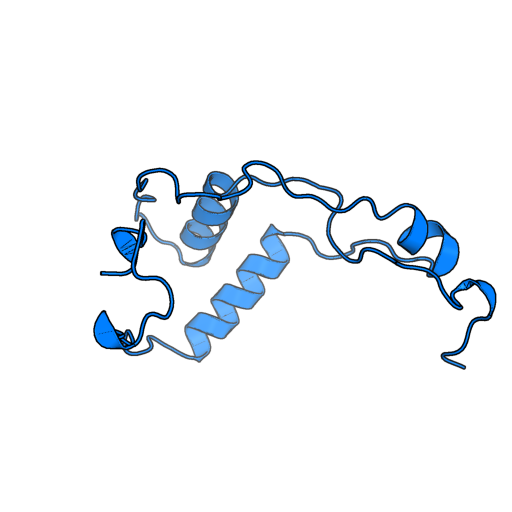91 ? -3.966 -15.179 15.116 1.00 79.38 91 ARG A CA 1
ATOM 719 C C . ARG A 1 91 ? -3.175 -14.217 15.995 1.00 79.38 91 ARG A C 1
ATOM 721 O O . ARG A 1 91 ? -2.473 -13.343 15.490 1.00 79.38 91 ARG A O 1
ATOM 728 N N . HIS A 1 92 ? -3.284 -14.397 17.305 1.00 73.94 92 HIS A N 1
ATOM 729 C CA . HIS A 1 92 ? -2.414 -13.729 18.264 1.00 73.94 92 HIS A CA 1
ATOM 730 C C . HIS A 1 92 ? -1.075 -14.460 18.336 1.00 73.94 92 HIS A C 1
ATOM 732 O O . HIS A 1 92 ? -1.029 -15.671 18.554 1.00 73.94 92 HIS A O 1
ATOM 738 N N . TYR A 1 93 ? 0.010 -13.717 18.145 1.00 77.81 93 TYR A N 1
ATOM 739 C CA . TYR A 1 93 ? 1.363 -14.221 18.333 1.00 77.81 93 TYR A CA 1
ATOM 740 C C . TYR A 1 93 ? 1.834 -13.823 19.733 1.00 77.81 93 TYR A C 1
ATOM 742 O O . TYR A 1 93 ? 1.749 -12.639 20.075 1.00 77.81 93 TYR A O 1
ATOM 750 N N . PRO A 1 94 ? 2.295 -14.767 20.571 1.00 80.75 94 PRO A N 1
ATOM 751 C CA . PRO A 1 94 ? 2.885 -14.411 21.849 1.00 80.75 94 PRO A CA 1
ATOM 752 C C . PRO A 1 94 ? 4.117 -13.538 21.608 1.00 80.75 94 PRO A C 1
ATOM 754 O O . PRO A 1 94 ? 4.865 -13.730 20.652 1.00 80.75 94 PRO A O 1
ATOM 757 N N . ARG A 1 95 ? 4.358 -12.579 22.507 1.00 76.38 95 ARG A N 1
ATOM 758 C CA . ARG A 1 95 ? 5.502 -11.655 22.411 1.00 76.38 95 ARG A CA 1
ATOM 759 C C . ARG A 1 95 ? 6.847 -12.379 22.289 1.00 76.38 95 ARG A C 1
ATOM 761 O O . ARG A 1 95 ? 7.794 -11.823 21.745 1.00 76.38 95 ARG A O 1
ATOM 768 N N . GLU A 1 96 ? 6.921 -13.588 22.828 1.00 82.31 96 GLU A N 1
ATOM 769 C CA . GLU A 1 96 ? 8.099 -14.456 22.828 1.00 82.31 96 GLU A CA 1
ATOM 770 C C . GLU A 1 96 ? 8.491 -14.908 21.412 1.00 82.31 96 GLU A C 1
ATOM 772 O O . GLU A 1 96 ? 9.667 -15.151 21.160 1.00 82.31 96 GLU A O 1
ATOM 777 N N . ASP A 1 97 ? 7.535 -14.914 20.476 1.00 84.25 97 ASP A N 1
ATOM 778 C CA . ASP A 1 97 ? 7.758 -15.254 19.068 1.00 84.25 97 ASP A CA 1
ATOM 779 C C . ASP A 1 97 ? 8.291 -14.063 18.249 1.00 84.25 97 ASP A C 1
ATOM 781 O O . ASP A 1 97 ? 8.640 -14.215 17.077 1.00 84.25 97 ASP A O 1
ATOM 785 N N . PHE A 1 98 ? 8.348 -12.853 18.820 1.00 83.81 98 PHE A N 1
ATOM 786 C CA . PHE A 1 98 ? 8.847 -11.681 18.104 1.00 83.81 98 PHE A CA 1
ATOM 787 C C . PHE A 1 98 ? 10.377 -11.614 18.133 1.00 83.81 98 PHE A C 1
ATOM 789 O O . PHE A 1 98 ? 10.992 -11.416 19.179 1.00 83.81 98 PHE A O 1
ATOM 796 N N . GLU A 1 99 ? 10.999 -11.638 16.950 1.00 84.75 99 GLU A N 1
ATOM 797 C CA . GLU A 1 99 ? 12.443 -11.395 16.779 1.00 84.75 99 GLU A CA 1
ATOM 798 C C . GLU A 1 99 ? 12.857 -9.978 17.228 1.00 84.75 99 GLU A C 1
ATOM 800 O O . GLU A 1 99 ? 13.999 -9.723 17.619 1.00 84.75 99 GLU A O 1
ATOM 805 N N . ILE A 1 100 ? 11.912 -9.033 17.203 1.00 78.38 100 ILE A N 1
ATOM 806 C CA . ILE A 1 100 ? 12.118 -7.647 17.618 1.00 78.38 100 ILE A CA 1
ATOM 807 C C . ILE A 1 100 ? 11.721 -7.501 19.087 1.00 78.38 100 ILE A C 1
ATOM 809 O O . ILE A 1 100 ? 10.549 -7.566 19.442 1.00 78.38 100 ILE A O 1
ATOM 813 N N . THR A 1 101 ? 12.694 -7.218 19.952 1.00 80.56 101 THR A N 1
ATOM 814 C CA . THR A 1 101 ? 12.466 -7.081 21.405 1.00 80.56 101 THR A CA 1
ATOM 815 C C . THR A 1 101 ? 12.392 -5.628 21.889 1.00 80.56 101 THR A C 1
ATOM 817 O O . THR A 1 101 ? 11.905 -5.356 22.990 1.00 80.56 101 THR A O 1
ATOM 820 N N . LYS A 1 102 ? 12.836 -4.666 21.066 1.00 80.75 102 LYS A N 1
ATOM 821 C CA . LYS A 1 102 ? 12.849 -3.221 21.363 1.00 80.75 102 LYS A CA 1
ATOM 822 C C . LYS A 1 102 ? 11.931 -2.467 20.403 1.00 80.75 102 LYS A C 1
ATOM 824 O O . LYS A 1 102 ? 11.923 -2.756 19.216 1.00 80.75 102 LYS A O 1
ATOM 829 N N . LYS A 1 103 ? 11.217 -1.451 20.904 1.00 82.38 103 LYS A N 1
ATOM 830 C CA . LYS A 1 103 ? 10.297 -0.602 20.112 1.00 82.38 103 LYS A CA 1
ATOM 831 C C . LYS A 1 103 ? 9.222 -1.393 19.338 1.00 82.38 103 LYS A C 1
ATOM 833 O O . LYS A 1 103 ? 8.789 -0.954 18.277 1.00 82.38 103 LYS A O 1
ATOM 838 N N . VAL A 1 104 ? 8.772 -2.525 19.886 1.00 82.88 104 VAL A N 1
ATOM 839 C CA . VAL A 1 104 ? 7.645 -3.289 19.329 1.00 82.88 104 VAL A CA 1
ATOM 840 C C . VAL A 1 104 ? 6.411 -2.381 19.258 1.00 82.88 104 VAL A C 1
ATOM 842 O O . VAL A 1 104 ? 6.081 -1.748 20.270 1.00 82.88 104 VAL A O 1
ATOM 845 N N . PRO A 1 105 ? 5.737 -2.272 18.099 1.00 79.81 105 PRO A N 1
ATOM 846 C CA . PRO A 1 105 ? 4.503 -1.508 17.990 1.00 79.81 105 PRO A CA 1
ATOM 847 C C . PRO A 1 105 ? 3.454 -2.007 18.986 1.00 79.81 105 PRO A C 1
ATOM 849 O O . PRO A 1 105 ? 3.164 -3.197 19.048 1.00 79.81 105 PRO A O 1
ATOM 852 N N . LYS A 1 106 ? 2.840 -1.090 19.744 1.00 78.38 106 LYS A N 1
ATOM 853 C CA . LYS A 1 106 ? 1.816 -1.448 20.743 1.00 78.38 106 LYS A CA 1
ATOM 854 C C . LYS A 1 106 ? 0.617 -2.182 20.141 1.00 78.38 106 LYS A C 1
ATOM 856 O O . LYS A 1 106 ? 0.015 -2.976 20.834 1.00 78.38 106 LYS A O 1
ATOM 861 N N . ALA A 1 107 ? 0.286 -1.915 18.876 1.00 76.06 107 ALA A N 1
ATOM 862 C CA . ALA A 1 107 ? -0.819 -2.564 18.169 1.00 76.06 107 ALA A CA 1
ATOM 863 C C . ALA A 1 107 ? -0.553 -4.044 17.819 1.00 76.06 107 ALA A C 1
ATOM 865 O O . ALA A 1 107 ? -1.436 -4.695 17.274 1.00 76.06 107 ALA A O 1
ATOM 866 N N . TRP A 1 108 ? 0.665 -4.552 18.051 1.00 76.00 108 TRP A N 1
ATOM 867 C CA . TRP A 1 108 ? 1.020 -5.963 17.849 1.00 76.00 108 TRP A CA 1
ATOM 868 C C . TRP A 1 108 ? 0.979 -6.780 19.148 1.00 76.00 108 TRP A C 1
ATOM 870 O O . TRP A 1 108 ? 1.147 -7.994 19.093 1.00 76.00 108 TRP A O 1
ATOM 880 N N . LEU A 1 109 ? 0.814 -6.112 20.296 1.00 72.56 109 LEU A N 1
ATOM 881 C CA . LEU A 1 109 ? 0.656 -6.718 21.621 1.00 72.56 109 LEU A CA 1
ATOM 882 C C . LEU A 1 109 ? -0.833 -6.824 21.955 1.00 72.56 109 LEU A C 1
ATOM 884 O O . LEU A 1 109 ? -1.213 -7.858 22.540 1.00 72.56 109 LEU A O 1
#